Protein AF-A0A846EXV1-F1 (afdb_monomer)

Secondary structure (DSSP, 8-state):
-TTSGGGGSHHHHHHHHHHHHHHHHHHHHHHHHHHHHHHHHHHH----PPPTTGGG----

pLDDT: mean 82.76, std 15.85, range [48.44, 98.75]

Radius of gyration: 27.23 Å; Cα contacts (8 Å, |Δi|>4): 11; chains: 1; bounding box: 70×20×60 Å

Solvent-accessible surface area (backbone atoms only — not comparable to full-atom values): 3711 Å² total; per-residue (Å²): 98,98,85,46,62,75,73,37,31,67,70,47,46,53,51,51,51,51,50,52,53,47,54,53,50,54,52,51,51,51,52,53,51,53,52,51,52,52,49,46,42,75,76,67,53,68,76,75,73,75,60,84,72,67,83,73,69,93,80,131

Foldseek 3Di:
DVPCPPCPDPVNVVVVVVVVVVVVVVVVVVVVVVVVVVVCCVPPVDPPPPDPCVVPPPDD

Structure (mmCIF, N/CA/C/O backbone):
data_AF-A0A846EXV1-F1
#
_entry.id   AF-A0A846EXV1-F1
#
loop_
_atom_si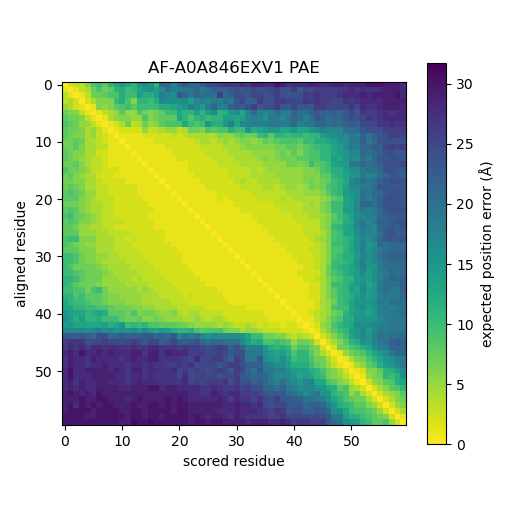te.group_PDB
_atom_site.id
_atom_site.type_symbol
_atom_site.label_atom_id
_atom_site.label_alt_id
_atom_site.label_comp_id
_atom_site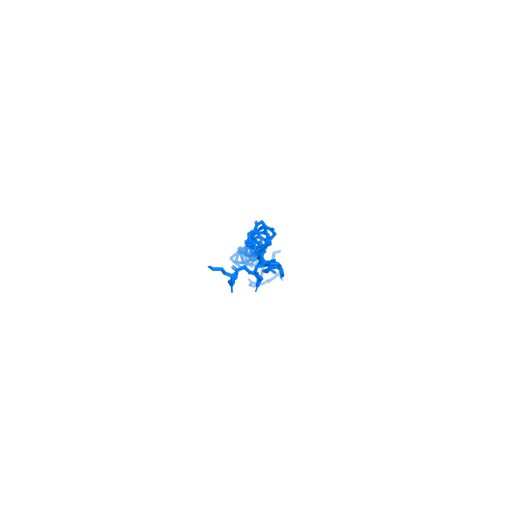.label_asym_id
_atom_site.label_entity_id
_atom_site.label_seq_id
_atom_site.pdbx_PDB_ins_code
_atom_site.Cartn_x
_atom_site.Cartn_y
_atom_site.Cartn_z
_atom_site.occupancy
_atom_site.B_iso_or_equiv
_atom_site.auth_seq_id
_atom_site.auth_comp_id
_atom_site.auth_asym_id
_atom_site.auth_atom_id
_atom_site.pdbx_PDB_model_num
ATOM 1 N N . TYR A 1 1 ? -24.222 5.620 18.177 1.00 59.38 1 TYR A N 1
ATOM 2 C CA . TYR A 1 1 ? -23.624 4.786 19.239 1.00 59.38 1 TYR A CA 1
ATOM 3 C C . TYR A 1 1 ? -24.648 4.009 20.071 1.00 59.38 1 TYR A C 1
ATOM 5 O O . TYR A 1 1 ? -24.607 2.789 20.015 1.00 59.38 1 TYR A O 1
ATOM 13 N N . LYS A 1 2 ? -25.614 4.645 20.761 1.00 54.81 2 LYS A N 1
ATOM 14 C CA . LYS A 1 2 ? -26.554 3.971 21.700 1.00 54.81 2 LYS A CA 1
ATOM 15 C C . LYS A 1 2 ? -27.407 2.812 21.126 1.00 54.81 2 LYS A C 1
ATOM 17 O O . LYS A 1 2 ? -27.876 1.986 21.897 1.00 54.81 2 LYS A O 1
ATOM 22 N N . TYR A 1 3 ? -27.579 2.718 19.804 1.00 66.56 3 TYR A N 1
ATOM 23 C CA . TYR A 1 3 ? -28.453 1.730 19.140 1.00 66.56 3 TYR A CA 1
ATOM 24 C C . TYR A 1 3 ? -27.705 0.674 18.306 1.00 66.56 3 TYR A C 1
ATOM 26 O O . TYR A 1 3 ? -28.335 -0.137 17.642 1.00 66.56 3 TYR A O 1
ATOM 34 N N . LEU A 1 4 ? -26.367 0.686 18.310 1.00 68.56 4 LEU A N 1
ATOM 35 C CA . LEU A 1 4 ? -25.540 -0.163 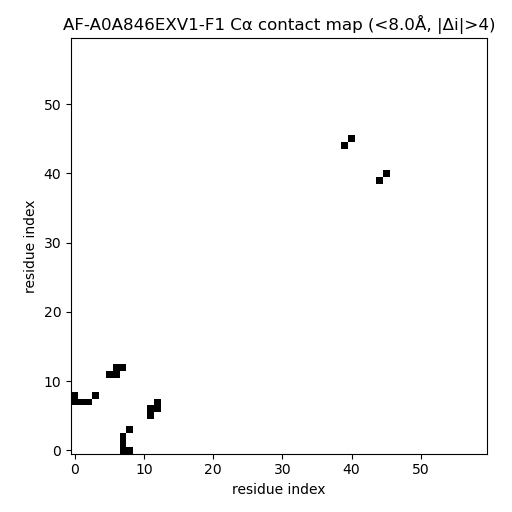17.435 1.00 68.56 4 LEU A CA 1
ATOM 36 C C . LEU A 1 4 ? -25.066 -1.468 18.111 1.00 68.56 4 LEU A C 1
ATOM 38 O O . LEU A 1 4 ? -24.320 -2.247 17.519 1.00 68.56 4 LEU A O 1
ATOM 42 N N . GLY A 1 5 ? -25.481 -1.724 19.356 1.00 73.81 5 GLY A N 1
ATOM 43 C CA . GLY A 1 5 ? -25.084 -2.921 20.104 1.00 73.81 5 GLY A CA 1
ATOM 44 C C . GLY A 1 5 ? -23.559 -3.072 20.213 1.00 73.81 5 GLY A C 1
ATOM 45 O O . GLY A 1 5 ? -22.837 -2.082 20.309 1.00 73.81 5 GLY A O 1
ATOM 46 N N . LYS A 1 6 ? -23.046 -4.311 20.174 1.00 70.56 6 LYS A N 1
ATOM 47 C CA . LYS A 1 6 ? -21.597 -4.599 20.265 1.00 70.56 6 LYS A CA 1
ATOM 48 C C . LYS A 1 6 ? -20.774 -3.976 19.123 1.00 70.56 6 LYS A C 1
ATOM 50 O O . LYS A 1 6 ? -19.622 -3.613 19.351 1.00 70.56 6 LYS A O 1
ATOM 55 N N . GLY A 1 7 ? -21.367 -3.804 17.939 1.00 71.81 7 GLY A N 1
ATOM 56 C CA . GLY A 1 7 ? -20.730 -3.149 16.787 1.00 71.81 7 GLY A CA 1
ATOM 57 C C . GLY A 1 7 ? -20.614 -1.628 16.932 1.00 71.81 7 GLY A C 1
ATOM 58 O O . GLY A 1 7 ? -19.826 -0.996 16.246 1.00 71.81 7 GLY A O 1
ATOM 59 N N . GLY A 1 8 ? -21.359 -1.032 17.864 1.00 76.44 8 GLY A N 1
ATOM 60 C CA . GLY A 1 8 ? -21.193 0.363 18.261 1.00 76.44 8 GLY A CA 1
ATOM 61 C C . GLY A 1 8 ? -20.251 0.572 19.434 1.00 76.44 8 GLY A C 1
ATOM 62 O O . GLY A 1 8 ? -20.190 1.689 19.938 1.00 76.44 8 GLY A O 1
ATOM 63 N N . SER A 1 9 ? -19.603 -0.481 19.940 1.00 86.75 9 SER A N 1
ATOM 64 C CA . SER A 1 9 ? -18.645 -0.316 21.029 1.00 86.75 9 SER A CA 1
ATOM 65 C C . SER A 1 9 ? -17.393 0.389 20.518 1.00 86.75 9 SER A C 1
ATOM 67 O O . SER A 1 9 ? -16.951 0.152 19.395 1.00 86.75 9 SER A O 1
ATOM 69 N N . GLU A 1 10 ? -16.810 1.236 21.360 1.00 88.00 10 GLU A N 1
ATOM 70 C CA . GLU A 1 10 ? -15.575 1.961 21.049 1.00 88.00 10 GLU A CA 1
ATOM 71 C C . GLU A 1 10 ? -14.447 1.004 20.641 1.00 88.00 10 GLU A C 1
ATOM 73 O O . G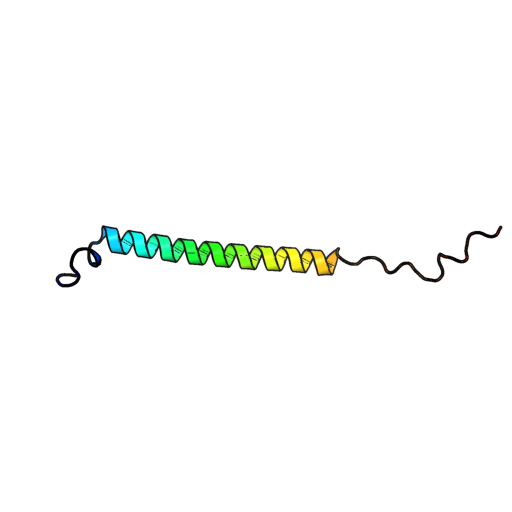LU A 1 10 ? -13.787 1.229 19.636 1.00 88.00 10 GLU A O 1
ATOM 78 N N . ALA A 1 11 ? -14.311 -0.130 21.337 1.00 89.06 11 ALA A N 1
ATOM 79 C CA . ALA A 1 11 ? -13.330 -1.162 21.007 1.00 89.06 11 ALA A CA 1
ATOM 80 C C . ALA A 1 11 ? -13.530 -1.771 19.607 1.00 89.06 11 ALA A C 1
ATOM 82 O O . ALA A 1 11 ? -12.555 -2.040 18.910 1.00 89.06 11 ALA A O 1
ATOM 83 N N . HIS A 1 12 ? -14.779 -1.999 19.184 1.00 90.12 12 HIS A N 1
ATOM 84 C CA . HIS A 1 12 ? -15.057 -2.505 17.838 1.00 90.12 12 HIS A CA 1
ATOM 85 C C . HIS A 1 12 ? -14.711 -1.464 16.771 1.00 90.12 12 HIS A C 1
ATOM 87 O O . HIS A 1 12 ? -14.109 -1.803 15.756 1.00 90.12 12 HIS A O 1
ATOM 93 N N . ILE A 1 13 ? -15.059 -0.202 17.011 1.00 91.44 13 ILE A N 1
ATOM 94 C CA . ILE A 1 13 ? -14.819 0.887 16.062 1.00 91.44 13 ILE A CA 1
ATOM 95 C C . ILE A 1 13 ? -13.325 1.182 15.938 1.00 91.44 13 ILE A C 1
ATOM 97 O O . ILE A 1 13 ? -12.821 1.228 14.822 1.00 91.44 13 ILE A O 1
ATOM 101 N N . ASP A 1 14 ? -12.595 1.243 17.051 1.00 93.94 14 ASP A N 1
ATOM 102 C CA . ASP A 1 14 ? -11.135 1.381 17.051 1.00 93.94 14 ASP A CA 1
ATOM 103 C C . ASP A 1 14 ? -10.450 0.210 16.322 1.00 93.94 14 ASP A C 1
ATOM 105 O O . ASP A 1 14 ? -9.517 0.415 15.545 1.00 93.94 14 ASP A O 1
ATOM 109 N N . ALA A 1 15 ? -10.941 -1.024 16.493 1.00 92.88 15 ALA A N 1
ATOM 110 C CA . ALA A 1 15 ? -10.430 -2.178 15.753 1.00 92.88 15 ALA A CA 1
ATOM 111 C C . ALA A 1 15 ? -10.663 -2.051 14.235 1.00 92.88 15 ALA A C 1
ATOM 113 O O . ALA A 1 15 ? -9.743 -2.300 13.451 1.00 92.88 15 ALA A O 1
ATOM 114 N N . VAL A 1 16 ? -11.861 -1.631 13.815 1.00 94.56 16 VAL A N 1
ATOM 115 C CA . VAL A 1 16 ? -12.193 -1.402 12.398 1.00 94.56 16 VAL A CA 1
ATOM 116 C C . VAL A 1 16 ? -11.353 -0.267 11.810 1.00 94.56 16 VAL A C 1
ATOM 118 O O . VAL A 1 16 ? -10.807 -0.411 10.716 1.00 94.56 16 VAL A O 1
ATOM 121 N N . GLU A 1 17 ? -11.186 0.843 12.528 1.00 96.38 17 GLU A N 1
ATOM 122 C CA . GLU A 1 17 ? -10.361 1.970 12.083 1.00 96.38 17 GLU A CA 1
ATOM 123 C C . GLU A 1 17 ? -8.884 1.582 11.970 1.00 96.38 17 GLU A C 1
ATOM 125 O O . GLU A 1 17 ? -8.222 1.930 10.990 1.00 96.38 17 GLU A O 1
ATOM 130 N N . LYS A 1 18 ? -8.356 0.815 12.932 1.00 96.25 18 LYS A N 1
ATOM 131 C CA . LYS A 1 18 ? -6.991 0.270 12.874 1.00 96.25 18 LYS A CA 1
ATOM 132 C C . LYS A 1 18 ? -6.792 -0.630 11.660 1.00 96.25 18 LYS A C 1
ATOM 134 O O . LYS A 1 18 ? -5.797 -0.467 10.958 1.00 96.25 18 LYS A O 1
ATOM 139 N N . MET A 1 19 ? -7.730 -1.540 11.400 1.00 97.25 19 MET A N 1
ATOM 140 C CA . MET A 1 19 ? -7.688 -2.413 10.225 1.00 97.25 19 MET A CA 1
ATOM 141 C C . MET A 1 19 ? -7.752 -1.602 8.927 1.00 97.25 19 MET A C 1
ATOM 143 O O . MET A 1 19 ? -6.947 -1.813 8.029 1.00 97.25 19 MET A O 1
ATOM 147 N N . THR A 1 20 ? -8.645 -0.615 8.856 1.00 97.06 20 THR A N 1
ATOM 148 C CA . THR A 1 20 ? -8.781 0.263 7.684 1.00 97.06 20 THR A CA 1
ATOM 149 C C . THR A 1 20 ? -7.487 1.029 7.411 1.00 97.06 20 THR A C 1
ATOM 151 O O . THR A 1 20 ? -7.021 1.068 6.274 1.00 97.06 20 THR A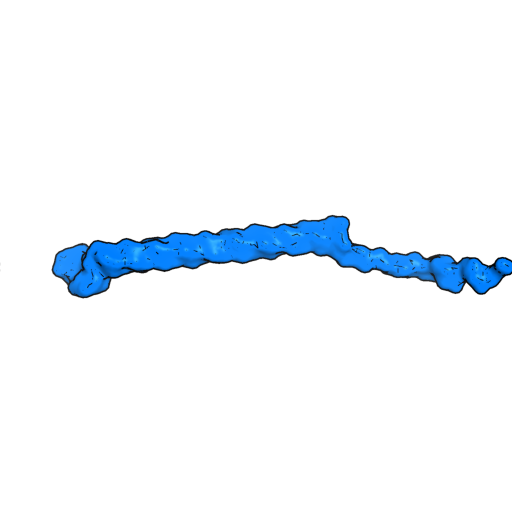 O 1
ATOM 154 N N . ARG A 1 21 ? -6.856 1.591 8.452 1.00 97.81 21 ARG A N 1
ATOM 155 C CA . ARG A 1 21 ? -5.558 2.270 8.318 1.00 97.81 21 ARG A CA 1
ATOM 156 C C . ARG A 1 21 ? -4.452 1.319 7.874 1.00 97.81 21 ARG A C 1
ATOM 158 O O . ARG A 1 21 ? -3.630 1.724 7.062 1.00 97.81 21 ARG A O 1
ATOM 165 N N . ARG A 1 22 ? -4.427 0.083 8.386 1.00 98.25 22 ARG A N 1
ATOM 166 C CA . ARG A 1 22 ? -3.452 -0.933 7.962 1.00 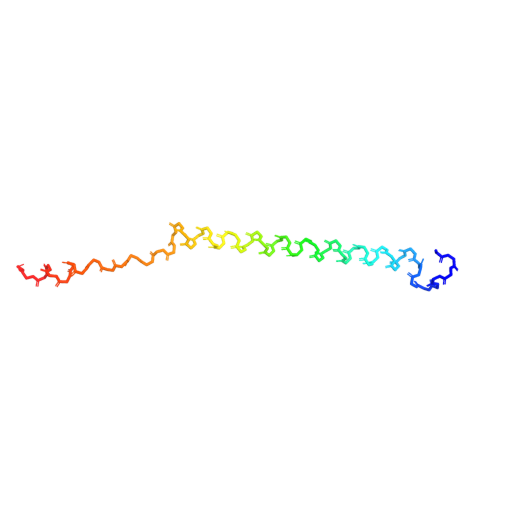98.25 22 ARG A CA 1
ATOM 167 C C . ARG A 1 22 ? -3.598 -1.238 6.474 1.00 98.25 22 ARG A C 1
ATOM 169 O O . ARG A 1 22 ? -2.623 -1.099 5.757 1.00 98.25 22 ARG A O 1
ATOM 176 N N . ASN A 1 23 ? -4.815 -1.511 6.009 1.00 97.94 23 ASN A N 1
ATOM 177 C CA . ASN A 1 23 ? -5.068 -1.804 4.597 1.00 97.94 23 ASN A CA 1
ATOM 178 C C . ASN A 1 23 ? -4.624 -0.658 3.671 1.00 97.94 23 ASN A C 1
ATOM 180 O O . ASN A 1 23 ? -4.090 -0.905 2.597 1.00 97.94 23 ASN A O 1
ATOM 184 N N . LEU A 1 24 ? -4.828 0.599 4.083 1.00 98.25 24 LEU A N 1
ATOM 185 C CA . LEU A 1 24 ? -4.350 1.754 3.316 1.00 98.25 24 LEU A CA 1
ATOM 186 C C . LEU A 1 24 ? -2.819 1.814 3.246 1.00 98.25 24 LEU A C 1
ATOM 188 O O . LEU A 1 24 ? -2.279 2.145 2.195 1.00 98.25 24 LEU A O 1
ATOM 192 N N . ILE A 1 25 ? -2.130 1.510 4.349 1.00 98.44 25 ILE A N 1
ATOM 193 C CA . ILE A 1 25 ? -0.663 1.453 4.380 1.00 98.44 25 ILE A CA 1
ATOM 194 C C . ILE A 1 25 ? -0.164 0.340 3.455 1.00 98.44 25 ILE A C 1
ATOM 196 O O . ILE A 1 25 ? 0.695 0.607 2.622 1.00 98.44 25 ILE A O 1
ATOM 200 N N . ASP A 1 26 ? -0.750 -0.852 3.543 1.00 98.44 26 ASP A N 1
ATOM 201 C CA . ASP A 1 26 ? -0.333 -2.013 2.752 1.00 98.44 26 ASP A CA 1
ATOM 202 C C . ASP A 1 26 ? -0.486 -1.747 1.238 1.00 98.44 26 ASP A C 1
ATOM 204 O O . ASP A 1 26 ? 0.397 -2.076 0.444 1.00 98.44 26 ASP A O 1
ATOM 208 N N . GLU A 1 27 ? -1.566 -1.076 0.816 1.00 98.56 27 GLU A N 1
ATOM 209 C CA . GLU A 1 27 ? -1.738 -0.684 -0.590 1.00 98.56 27 GLU A CA 1
ATOM 210 C C . GLU A 1 27 ? -0.742 0.394 -1.037 1.00 98.56 27 GLU A C 1
ATOM 212 O O . GLU A 1 27 ? -0.237 0.334 -2.159 1.00 98.56 27 GLU A O 1
ATOM 217 N N . LEU A 1 28 ? -0.427 1.369 -0.178 1.00 98.75 28 LEU A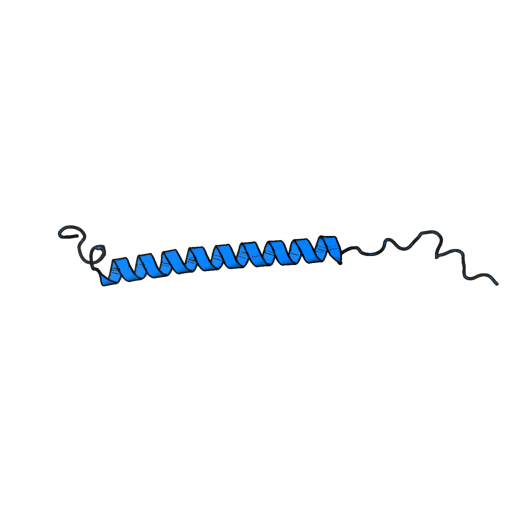 N 1
ATOM 218 C CA . LEU A 1 28 ? 0.589 2.378 -0.487 1.00 98.75 28 LEU A CA 1
ATOM 219 C C . LEU A 1 28 ? 1.975 1.741 -0.640 1.00 98.75 28 LEU A C 1
ATOM 221 O O . LEU A 1 28 ? 2.683 2.056 -1.596 1.00 98.75 28 LEU A O 1
ATOM 225 N N . GLU A 1 29 ? 2.342 0.825 0.256 1.00 98.69 29 GLU A N 1
ATOM 226 C CA . GLU A 1 29 ? 3.592 0.060 0.179 1.00 98.69 29 GLU A CA 1
ATOM 227 C C . GLU A 1 29 ? 3.660 -0.748 -1.121 1.00 98.69 29 GLU A C 1
ATOM 229 O O . GLU A 1 29 ? 4.655 -0.676 -1.847 1.00 98.69 29 GLU A O 1
ATOM 234 N N . ARG A 1 30 ? 2.568 -1.433 -1.485 1.00 98.62 30 ARG A N 1
ATOM 235 C CA . ARG A 1 30 ? 2.473 -2.184 -2.744 1.00 98.62 30 ARG A CA 1
ATOM 236 C C . ARG A 1 30 ? 2.691 -1.296 -3.970 1.00 98.62 30 ARG A C 1
ATOM 238 O O . ARG A 1 30 ? 3.423 -1.680 -4.883 1.00 98.62 30 ARG A O 1
ATOM 245 N N . VAL A 1 31 ? 2.074 -0.114 -4.008 1.00 98.69 31 VAL A N 1
ATOM 246 C CA . VAL A 1 31 ? 2.240 0.839 -5.119 1.00 98.69 31 VAL A CA 1
ATOM 247 C C . VAL A 1 31 ? 3.679 1.346 -5.197 1.00 98.69 31 VAL A C 1
ATOM 249 O O . VAL A 1 31 ? 4.244 1.394 -6.288 1.00 98.69 31 VAL A O 1
ATOM 252 N N . VAL A 1 32 ? 4.296 1.686 -4.063 1.00 98.69 32 VAL A N 1
ATOM 253 C CA . VAL A 1 32 ? 5.696 2.137 -4.025 1.00 98.69 32 VAL A CA 1
ATOM 254 C C . VAL A 1 32 ? 6.637 1.057 -4.556 1.00 98.69 32 VAL A C 1
ATOM 256 O O . VAL A 1 32 ? 7.481 1.365 -5.395 1.00 98.69 32 VAL A O 1
ATOM 259 N N . HIS A 1 33 ? 6.469 -0.198 -4.137 1.00 98.44 33 HIS A N 1
ATOM 260 C CA . HIS A 1 33 ? 7.281 -1.307 -4.643 1.00 98.44 33 HIS A CA 1
ATOM 261 C C . HIS A 1 33 ? 7.116 -1.511 -6.149 1.00 98.44 33 HIS A C 1
ATOM 263 O O . HIS A 1 33 ? 8.110 -1.598 -6.863 1.00 98.44 33 HIS A O 1
ATOM 269 N N . SER A 1 34 ? 5.882 -1.474 -6.654 1.00 98.38 34 SER A N 1
ATOM 270 C CA . SER A 1 34 ? 5.627 -1.594 -8.094 1.00 98.38 34 SER A CA 1
ATOM 271 C C . SER A 1 34 ? 6.287 -0.470 -8.905 1.00 98.38 34 SER A C 1
ATOM 273 O O . SER A 1 34 ? 6.830 -0.715 -9.984 1.00 98.38 34 SER A O 1
ATOM 275 N N . LEU A 1 35 ? 6.299 0.761 -8.383 1.00 98.12 35 LEU A N 1
ATOM 276 C CA . LEU A 1 35 ? 6.998 1.883 -9.017 1.00 98.12 35 LEU A CA 1
ATOM 277 C C . LEU A 1 35 ? 8.521 1.702 -8.996 1.00 98.12 35 LEU A C 1
ATOM 279 O O . LEU A 1 35 ? 9.181 2.020 -9.983 1.00 98.12 35 LEU A O 1
ATOM 283 N N . GLN A 1 36 ? 9.078 1.191 -7.895 1.00 97.38 36 GLN A N 1
ATOM 284 C CA . GLN A 1 36 ? 10.509 0.893 -7.784 1.00 97.38 36 GLN A CA 1
ATOM 285 C C . GLN A 1 36 ? 10.935 -0.186 -8.782 1.00 97.38 36 GLN A C 1
ATOM 287 O O . GLN A 1 36 ? 11.926 -0.000 -9.483 1.00 97.38 36 GLN A O 1
ATOM 292 N N . GLU A 1 37 ? 10.172 -1.273 -8.888 1.00 95.81 37 GLU A N 1
ATOM 293 C CA . GLU A 1 37 ? 10.411 -2.338 -9.867 1.00 95.81 37 GLU A CA 1
ATOM 294 C C . GLU A 1 37 ? 10.337 -1.801 -11.297 1.00 95.81 37 GLU A C 1
ATOM 296 O O . GLU A 1 37 ? 11.251 -2.030 -12.084 1.00 95.81 37 GLU A O 1
ATOM 301 N N . SER A 1 38 ? 9.313 -1.001 -11.608 1.00 95.00 38 SER A N 1
ATOM 302 C CA . SER A 1 38 ? 9.164 -0.381 -12.931 1.00 95.00 38 SER A CA 1
ATOM 303 C C . SER A 1 38 ? 10.338 0.543 -13.272 1.00 95.00 38 SER A C 1
ATOM 305 O O . SER A 1 38 ? 10.810 0.566 -14.404 1.00 95.00 38 SER A O 1
ATOM 307 N N . TYR A 1 39 ? 10.833 1.314 -12.299 1.00 94.44 39 TYR A N 1
ATOM 308 C CA . TYR A 1 39 ? 12.010 2.160 -12.492 1.00 94.44 39 TYR A CA 1
ATOM 309 C C . TYR A 1 39 ? 13.265 1.330 -12.778 1.00 94.44 39 TYR A C 1
ATOM 311 O O . TYR A 1 39 ? 14.041 1.677 -13.668 1.00 94.44 39 TYR A O 1
ATOM 319 N N . LEU A 1 40 ? 13.458 0.230 -12.044 1.00 93.00 40 LEU A N 1
ATOM 320 C CA . LEU A 1 40 ? 14.590 -0.664 -12.262 1.00 93.00 40 LEU A CA 1
ATOM 321 C C . LEU A 1 40 ? 14.534 -1.323 -13.640 1.00 93.00 40 LEU A C 1
ATOM 323 O O . LEU A 1 40 ? 15.555 -1.378 -14.315 1.00 93.00 40 LEU A O 1
ATOM 327 N N . ASP A 1 41 ? 13.353 -1.756 -14.070 1.00 90.38 41 ASP A N 1
ATOM 328 C CA . ASP A 1 41 ? 13.135 -2.334 -15.395 1.00 90.38 41 ASP A CA 1
ATOM 329 C C . ASP A 1 41 ? 13.486 -1.337 -16.513 1.00 90.38 41 ASP A C 1
ATOM 331 O O . ASP A 1 41 ? 14.280 -1.633 -17.401 1.00 90.38 41 ASP A O 1
ATOM 335 N N . ILE A 1 42 ? 13.010 -0.093 -16.406 1.00 89.50 42 ILE A N 1
ATOM 336 C CA . ILE A 1 42 ? 13.296 0.956 -17.397 1.00 89.50 42 ILE A CA 1
ATOM 337 C C . ILE A 1 42 ? 14.785 1.321 -17.435 1.00 89.50 42 ILE A C 1
ATOM 339 O O . ILE A 1 42 ? 15.347 1.530 -18.510 1.00 89.50 42 ILE A O 1
ATOM 343 N N . CYS A 1 43 ? 15.426 1.474 -16.274 1.00 88.44 43 CYS A N 1
ATOM 344 C CA . CYS A 1 43 ? 16.800 1.972 -16.206 1.00 88.44 43 CYS A CA 1
ATOM 345 C C . CYS A 1 43 ? 17.860 0.880 -16.381 1.00 88.44 43 CYS A C 1
ATOM 347 O O . CYS A 1 43 ? 18.975 1.190 -16.799 1.00 88.44 43 CYS A O 1
ATOM 349 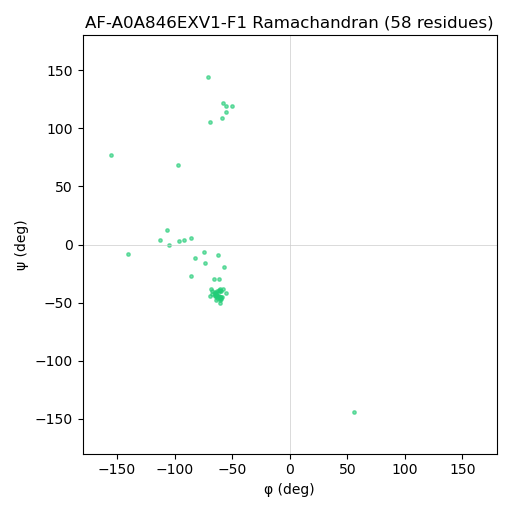N N . PHE A 1 44 ? 17.536 -0.366 -16.035 1.00 85.44 44 PHE A N 1
ATOM 350 C CA . PHE A 1 44 ? 18.509 -1.454 -15.921 1.00 85.44 44 PHE A CA 1
ATOM 351 C C . PHE A 1 44 ? 18.005 -2.804 -16.460 1.00 85.44 44 PHE A C 1
ATOM 353 O O . PHE A 1 44 ? 18.802 -3.733 -16.544 1.00 85.44 44 PHE A O 1
ATOM 360 N N . GLY A 1 45 ? 16.724 -2.933 -16.823 1.00 72.50 45 GLY A N 1
ATOM 361 C CA . GLY A 1 45 ? 16.098 -4.167 -17.323 1.00 72.50 45 GLY A CA 1
ATOM 362 C C . GLY A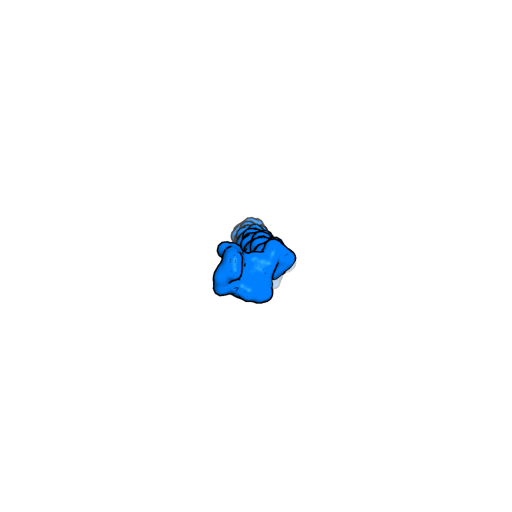 1 45 ? 16.247 -4.405 -18.826 1.00 72.50 45 GLY A C 1
ATOM 363 O O . GLY A 1 45 ? 15.686 -5.359 -19.358 1.00 72.50 45 GLY A O 1
ATOM 364 N N . GLY A 1 46 ? 17.015 -3.570 -19.528 1.00 72.94 46 GLY A N 1
ATOM 365 C CA . GLY A 1 46 ? 17.357 -3.827 -20.921 1.00 72.94 46 GLY A CA 1
ATOM 366 C C . GLY A 1 46 ? 18.305 -5.017 -21.030 1.00 72.94 46 GLY A C 1
ATOM 367 O O . GLY A 1 46 ? 19.500 -4.875 -20.769 1.00 72.94 46 GLY A O 1
ATOM 368 N N . GLU A 1 47 ? 17.801 -6.171 -21.474 1.00 69.81 47 GLU A N 1
ATOM 369 C CA . GLU A 1 47 ? 18.653 -7.093 -22.221 1.00 69.81 47 GLU A CA 1
ATOM 370 C C . GLU A 1 47 ? 19.221 -6.287 -23.393 1.00 69.81 47 GLU A C 1
ATOM 372 O O . GLU A 1 47 ? 18.479 -5.779 -24.235 1.00 69.81 47 GLU A O 1
ATOM 377 N N . ILE A 1 48 ? 20.538 -6.076 -23.390 1.00 63.34 48 ILE A N 1
ATOM 378 C CA . ILE A 1 48 ? 21.237 -5.539 -24.552 1.00 63.34 48 ILE A CA 1
ATOM 379 C C . ILE A 1 48 ? 20.938 -6.535 -25.667 1.00 63.34 48 ILE A C 1
ATOM 381 O O . ILE A 1 48 ? 21.417 -7.668 -25.601 1.00 63.34 48 ILE A O 1
ATOM 385 N N . GLU A 1 49 ? 20.117 -6.145 -26.646 1.00 65.88 49 GLU A N 1
ATOM 386 C CA . GLU A 1 49 ? 19.986 -6.917 -27.879 1.00 65.88 49 GLU A CA 1
ATOM 387 C C . GLU A 1 49 ? 21.418 -7.157 -28.374 1.00 65.88 49 GLU A C 1
ATOM 389 O O . GLU A 1 49 ? 22.155 -6.176 -28.549 1.00 65.88 49 GLU A O 1
ATOM 394 N N . PRO A 1 50 ? 21.873 -8.419 -28.502 1.00 63.81 50 PRO A N 1
ATOM 395 C CA . PRO A 1 50 ? 23.214 -8.676 -28.986 1.00 63.81 50 PRO A CA 1
ATOM 396 C C . PRO A 1 50 ? 23.315 -8.022 -30.357 1.00 63.81 50 PRO A C 1
ATOM 398 O O . PRO A 1 50 ? 22.503 -8.298 -31.241 1.00 63.81 50 PRO A O 1
ATOM 401 N N . ASP A 1 51 ? 24.272 -7.106 -30.504 1.00 64.75 51 ASP A N 1
ATOM 402 C CA . ASP A 1 51 ? 24.497 -6.436 -31.775 1.00 64.75 51 ASP A CA 1
ATOM 403 C C . ASP A 1 51 ? 24.714 -7.535 -32.832 1.00 64.75 51 ASP A C 1
ATOM 405 O O . ASP A 1 51 ? 25.651 -8.328 -32.684 1.00 64.75 51 ASP A O 1
ATOM 409 N N . PRO A 1 52 ? 23.877 -7.631 -33.881 1.00 63.19 52 PRO A N 1
ATOM 410 C CA . PRO A 1 52 ? 23.995 -8.680 -34.893 1.00 63.19 52 PRO A CA 1
ATOM 411 C C . PRO A 1 52 ? 25.321 -8.612 -35.669 1.00 63.19 52 PRO A C 1
ATOM 413 O O . PRO A 1 52 ? 25.632 -9.519 -36.437 1.00 63.19 52 PRO A O 1
ATOM 416 N N . SER A 1 53 ? 26.117 -7.551 -35.490 1.00 63.81 53 SER A N 1
ATOM 417 C CA . SER A 1 53 ? 27.474 -7.443 -36.025 1.00 63.81 53 SER A CA 1
ATOM 418 C C . SER A 1 53 ? 28.554 -8.136 -35.173 1.00 63.81 53 SER A C 1
ATOM 420 O O . SER A 1 53 ? 29.661 -8.348 -35.671 1.00 63.81 53 SER A O 1
ATOM 422 N N . SER A 1 54 ? 28.237 -8.554 -33.940 1.00 61.28 54 SER A N 1
ATOM 423 C CA . SER A 1 54 ? 29.148 -9.270 -33.023 1.00 61.28 54 SER A CA 1
ATOM 424 C C . SER A 1 54 ? 29.546 -10.659 -33.535 1.00 61.28 54 SER A C 1
ATOM 426 O O . SER A 1 54 ? 30.648 -11.125 -33.262 1.00 61.28 54 SER A O 1
ATOM 428 N N . ASP A 1 55 ? 28.662 -11.307 -34.301 1.00 60.28 55 ASP A N 1
ATOM 429 C CA . ASP A 1 55 ? 28.833 -12.678 -34.808 1.00 60.28 55 ASP A CA 1
ATOM 430 C C . ASP A 1 55 ? 29.844 -12.787 -35.968 1.00 60.28 55 ASP A C 1
ATOM 432 O O . ASP A 1 55 ? 30.171 -13.889 -36.404 1.00 60.28 55 ASP A O 1
ATOM 436 N N . PHE A 1 56 ? 30.363 -11.665 -36.481 1.00 59.62 56 PHE A N 1
ATOM 437 C CA . PHE A 1 56 ? 31.248 -11.637 -37.654 1.00 59.62 56 PHE A CA 1
ATOM 438 C C . PHE A 1 56 ? 32.727 -11.356 -37.337 1.00 59.62 56 PHE A C 1
ATOM 440 O O . PHE A 1 56 ? 33.491 -11.064 -38.258 1.00 59.62 56 PHE A O 1
ATOM 447 N N . GLN A 1 57 ? 33.152 -11.403 -36.067 1.00 59.06 57 GLN A N 1
ATOM 448 C CA . GLN A 1 57 ? 34.527 -11.040 -35.680 1.00 59.06 57 GLN A CA 1
ATOM 449 C C . GLN A 1 57 ? 35.480 -12.194 -35.324 1.00 59.06 57 GLN A C 1
ATOM 451 O O . GLN A 1 57 ? 36.659 -11.917 -35.112 1.00 59.06 57 GLN A O 1
ATOM 456 N N . ASP A 1 58 ? 35.060 -13.460 -35.370 1.00 58.22 58 ASP A N 1
ATOM 457 C CA . ASP A 1 58 ? 35.972 -14.610 -35.225 1.00 58.22 58 ASP A CA 1
ATOM 458 C C . ASP A 1 58 ? 36.398 -15.173 -36.593 1.00 58.22 58 ASP A C 1
ATOM 460 O O . ASP A 1 58 ? 36.021 -16.271 -36.982 1.00 58.22 58 ASP A O 1
ATOM 464 N N . ASP A 1 59 ? 37.189 -14.404 -37.344 1.00 57.47 59 ASP A N 1
ATOM 465 C CA . ASP A 1 59 ? 38.005 -14.928 -38.450 1.00 57.47 59 ASP A CA 1
ATOM 466 C C . ASP A 1 59 ? 39.213 -14.000 -38.698 1.00 57.47 59 ASP A C 1
ATOM 468 O O . ASP A 1 59 ? 39.235 -13.203 -39.643 1.00 57.47 59 ASP A O 1
ATOM 472 N N . LYS A 1 60 ? 40.243 -14.079 -37.837 1.00 48.44 60 LYS A N 1
ATOM 473 C CA . LYS A 1 60 ? 41.631 -13.781 -38.241 1.00 48.44 60 LYS A CA 1
ATOM 474 C C . LYS A 1 60 ? 42.701 -14.398 -37.343 1.00 48.44 60 LYS A C 1
ATOM 476 O O . LYS A 1 60 ? 42.671 -14.143 -36.122 1.00 48.44 60 LYS A O 1
#

Sequence (60 aa):
YKYLGKGGSEAHIDAVEKMTRRNLIDELERVVHSLQESYLDICFGGEIEPDPSSDFQDDK

Mean predicted aligned error: 11.97 Å